Protein AF-A0A6L5F4Y7-F1 (afdb_monomer)

Structure (mmCIF, N/CA/C/O backbone):
data_AF-A0A6L5F4Y7-F1
#
_entry.id   AF-A0A6L5F4Y7-F1
#
loop_
_atom_site.group_PDB
_atom_site.id
_atom_site.type_symbol
_atom_site.label_atom_id
_atom_site.label_alt_id
_atom_site.label_comp_id
_atom_site.label_asym_id
_atom_site.label_entity_id
_atom_site.label_seq_id
_atom_site.pdbx_PDB_ins_code
_atom_site.Cartn_x
_atom_site.Cartn_y
_atom_site.Cartn_z
_atom_site.occupancy
_atom_site.B_iso_or_equiv
_atom_site.auth_seq_id
_atom_site.auth_comp_id
_atom_site.auth_asym_id
_atom_site.auth_atom_id
_atom_site.pdbx_PDB_model_num
ATOM 1 N N . MET A 1 1 ? 11.328 -13.190 -4.668 1.00 61.50 1 MET A N 1
ATOM 2 C CA . MET A 1 1 ? 12.415 -13.494 -5.609 1.00 61.50 1 MET A CA 1
ATOM 3 C C . MET A 1 1 ? 11.820 -14.270 -6.767 1.00 61.50 1 MET A C 1
ATOM 5 O O . MET A 1 1 ? 11.134 -15.267 -6.533 1.00 61.50 1 MET A O 1
ATOM 9 N N . ALA A 1 2 ? 11.966 -13.757 -7.980 1.00 65.44 2 ALA A N 1
ATOM 10 C CA . ALA A 1 2 ? 11.443 -14.359 -9.190 1.00 65.44 2 ALA A CA 1
ATOM 11 C C . ALA A 1 2 ? 12.159 -15.680 -9.472 1.00 65.44 2 ALA A C 1
ATOM 13 O O . ALA A 1 2 ? 13.333 -15.872 -9.169 1.00 65.44 2 ALA A O 1
ATOM 14 N N . ARG A 1 3 ? 11.421 -16.615 -10.065 1.00 80.12 3 ARG A N 1
ATOM 15 C CA . ARG A 1 3 ? 11.934 -17.932 -10.468 1.00 80.12 3 ARG A CA 1
ATOM 16 C C . ARG A 1 3 ? 12.450 -17.928 -11.913 1.00 80.12 3 ARG A C 1
ATOM 18 O O . ARG A 1 3 ? 12.440 -18.967 -12.563 1.00 80.12 3 ARG A O 1
ATOM 25 N N . ILE A 1 4 ? 12.800 -16.754 -12.436 1.00 76.94 4 ILE A N 1
ATOM 26 C CA . ILE A 1 4 ? 13.222 -16.532 -13.822 1.00 76.94 4 ILE A CA 1
ATOM 27 C C . ILE A 1 4 ? 14.482 -15.669 -13.841 1.00 76.94 4 ILE A C 1
ATOM 29 O O . ILE A 1 4 ? 14.634 -14.786 -13.003 1.00 76.94 4 ILE A O 1
ATOM 33 N N . GLU A 1 5 ? 15.362 -15.912 -14.809 1.00 79.19 5 GLU A N 1
ATOM 34 C CA . GLU A 1 5 ? 16.553 -15.090 -15.026 1.00 79.19 5 GLU A CA 1
ATOM 35 C C . GLU A 1 5 ? 16.192 -13.816 -15.801 1.00 79.19 5 GLU A C 1
ATOM 37 O O . GLU A 1 5 ? 15.430 -13.847 -16.772 1.00 79.19 5 GLU A O 1
ATOM 42 N N . PHE A 1 6 ? 16.751 -12.681 -15.387 1.00 77.94 6 PHE A N 1
ATOM 43 C CA . PHE A 1 6 ? 16.620 -11.401 -16.077 1.00 77.94 6 PHE A CA 1
ATOM 44 C C . PHE A 1 6 ? 17.907 -10.581 -15.905 1.00 77.94 6 PHE A C 1
ATOM 46 O O . PHE A 1 6 ? 18.650 -10.801 -14.950 1.00 77.94 6 PHE A O 1
ATOM 53 N N . PRO A 1 7 ? 18.203 -9.631 -16.811 1.00 83.56 7 PRO A N 1
ATOM 54 C CA . PRO A 1 7 ? 19.366 -8.767 -16.653 1.00 83.56 7 PRO A CA 1
ATOM 55 C C . PRO A 1 7 ? 19.174 -7.823 -15.460 1.00 83.56 7 PRO A C 1
ATOM 57 O O . PRO A 1 7 ? 18.298 -6.954 -15.505 1.00 83.56 7 PRO A O 1
ATOM 60 N N . GLU A 1 8 ? 20.005 -7.975 -14.430 1.00 84.19 8 GLU A N 1
ATOM 61 C CA . GLU A 1 8 ? 20.078 -7.041 -13.305 1.00 84.19 8 GLU A CA 1
ATOM 62 C C . GLU A 1 8 ? 20.626 -5.690 -13.777 1.00 84.19 8 GLU A C 1
ATOM 64 O O . GLU A 1 8 ? 21.649 -5.607 -14.463 1.00 84.19 8 GLU A O 1
ATOM 69 N N . ARG A 1 9 ? 19.927 -4.613 -13.421 1.00 85.25 9 ARG A N 1
ATOM 70 C CA . ARG A 1 9 ? 20.320 -3.228 -13.724 1.00 85.25 9 ARG A CA 1
ATOM 71 C C . ARG A 1 9 ? 20.433 -2.371 -12.465 1.00 85.25 9 ARG A C 1
ATOM 73 O O . ARG A 1 9 ? 20.672 -1.172 -12.569 1.00 85.25 9 ARG A O 1
ATOM 80 N N . GLY A 1 10 ? 20.285 -2.980 -11.287 1.00 85.19 10 GLY A N 1
ATOM 81 C CA . GLY A 1 10 ? 20.460 -2.324 -9.991 1.00 85.19 10 GLY A CA 1
ATOM 82 C C . GLY A 1 10 ? 19.264 -1.482 -9.540 1.00 85.19 10 GLY A C 1
ATOM 83 O O . GLY A 1 10 ? 19.378 -0.777 -8.543 1.00 85.19 10 GLY A O 1
ATOM 84 N N . MET A 1 11 ? 18.121 -1.554 -10.235 1.00 82.06 11 MET A N 1
ATOM 85 C CA . MET A 1 11 ? 16.910 -0.791 -9.888 1.00 82.06 11 MET A CA 1
ATOM 86 C C . MET A 1 11 ? 15.916 -1.614 -9.048 1.00 82.06 11 MET A C 1
ATOM 88 O O . MET A 1 11 ? 14.867 -1.110 -8.649 1.00 82.06 11 MET A O 1
ATOM 92 N N . GLY A 1 12 ? 16.247 -2.880 -8.777 1.00 80.00 12 GLY A N 1
ATOM 93 C CA . GLY A 1 12 ? 15.395 -3.846 -8.092 1.00 80.00 12 GLY A CA 1
ATOM 94 C C . GLY A 1 12 ? 14.614 -4.720 -9.073 1.00 80.00 12 GLY A C 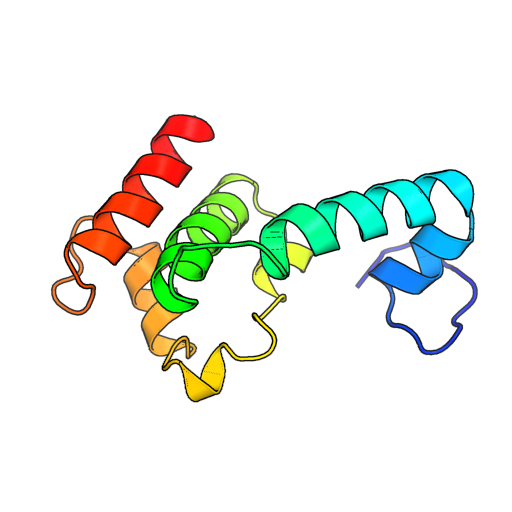1
ATOM 95 O O . GLY A 1 12 ? 14.171 -4.270 -10.126 1.00 80.00 12 GLY A O 1
ATOM 96 N N . GLU A 1 13 ? 14.414 -5.983 -8.692 1.00 80.88 13 GLU A N 1
ATOM 97 C CA . GLU A 1 13 ? 13.860 -7.058 -9.533 1.00 80.88 13 GLU A CA 1
ATOM 98 C C . GLU A 1 13 ? 12.585 -6.671 -10.312 1.00 80.88 13 GLU A C 1
ATOM 100 O O . GLU A 1 13 ? 12.480 -6.916 -11.514 1.00 80.88 13 GLU A O 1
ATOM 105 N N . HIS A 1 14 ? 11.631 -6.005 -9.658 1.00 78.00 14 HIS A N 1
ATOM 106 C CA . HIS A 1 14 ? 10.367 -5.593 -10.277 1.00 78.00 14 HIS A CA 1
ATOM 107 C C . HIS A 1 14 ? 10.541 -4.495 -11.344 1.00 78.00 14 HIS A C 1
ATOM 109 O O . HIS A 1 14 ? 9.824 -4.495 -12.347 1.00 78.00 14 HIS A O 1
ATOM 115 N N . VAL A 1 15 ? 11.499 -3.581 -11.159 1.00 81.44 15 VAL A N 1
ATOM 116 C CA . VAL A 1 15 ? 11.809 -2.514 -12.124 1.00 81.44 15 VAL A CA 1
ATOM 117 C C . VAL A 1 15 ? 12.644 -3.068 -13.274 1.00 81.44 15 VAL A C 1
ATOM 119 O O . VAL A 1 15 ? 12.331 -2.819 -14.438 1.00 81.44 15 VAL A O 1
ATOM 122 N N . ASP A 1 16 ? 13.662 -3.868 -12.964 1.00 86.00 16 ASP A N 1
ATOM 123 C CA . ASP A 1 16 ? 14.578 -4.442 -13.952 1.00 86.00 16 ASP A CA 1
ATOM 124 C C . ASP A 1 16 ? 13.842 -5.328 -14.967 1.00 86.00 16 ASP A C 1
ATOM 126 O O . ASP A 1 16 ? 14.119 -5.256 -16.171 1.00 86.00 16 ASP A O 1
ATOM 130 N N . TRP A 1 17 ? 12.842 -6.093 -14.511 1.00 84.50 17 TRP A N 1
ATOM 131 C CA . TRP A 1 17 ? 11.945 -6.840 -15.392 1.00 84.50 17 TRP A CA 1
ATOM 132 C C . TRP A 1 17 ? 11.082 -5.920 -16.266 1.00 84.50 17 TRP A C 1
ATOM 134 O O . TRP A 1 17 ? 10.996 -6.122 -17.481 1.00 84.50 17 TRP A O 1
ATOM 144 N N . ALA A 1 18 ? 10.471 -4.878 -15.689 1.00 84.31 18 ALA A N 1
ATOM 145 C CA . ALA A 1 18 ? 9.611 -3.959 -16.437 1.00 84.31 18 ALA A CA 1
ATOM 146 C C . ALA A 1 18 ? 10.378 -3.242 -17.565 1.00 84.31 18 ALA A C 1
ATOM 148 O O . ALA A 1 18 ? 9.826 -3.014 -18.646 1.00 84.31 18 ALA A O 1
ATOM 149 N N . LEU A 1 19 ? 11.669 -2.957 -17.364 1.00 85.31 19 LEU A N 1
ATOM 150 C CA . LEU A 1 19 ? 12.540 -2.332 -18.366 1.00 85.31 19 LEU A CA 1
ATOM 151 C C . LEU A 1 19 ? 12.773 -3.194 -19.617 1.00 85.31 19 LEU A C 1
ATOM 153 O O . LEU A 1 19 ? 13.114 -2.650 -20.667 1.00 85.31 19 LEU A O 1
ATOM 157 N N . LEU A 1 20 ? 12.509 -4.505 -19.569 1.00 89.12 20 LEU A N 1
ATOM 158 C CA . LEU A 1 20 ? 12.473 -5.344 -20.775 1.00 89.12 20 LEU A CA 1
ATOM 159 C C . LEU A 1 20 ? 11.319 -4.959 -21.716 1.00 89.12 20 LEU A C 1
ATOM 161 O O . LEU A 1 20 ? 11.345 -5.292 -22.901 1.00 89.12 20 LEU A O 1
ATOM 165 N N . ARG A 1 21 ? 10.305 -4.235 -21.217 1.00 91.56 21 ARG A N 1
ATOM 166 C CA . ARG A 1 21 ? 9.160 -3.717 -21.981 1.00 91.56 21 ARG A CA 1
ATOM 167 C C . ARG A 1 21 ? 8.953 -2.219 -21.697 1.00 91.56 21 ARG A C 1
ATOM 169 O O . ARG A 1 21 ? 8.001 -1.846 -21.012 1.00 91.56 21 ARG A O 1
ATOM 176 N N . PRO A 1 22 ? 9.758 -1.323 -22.301 1.00 90.19 22 PRO A N 1
ATOM 177 C CA . PRO A 1 22 ? 9.823 0.093 -21.913 1.00 90.19 22 PRO A CA 1
ATOM 178 C C . PRO A 1 22 ? 8.490 0.852 -21.948 1.00 90.19 22 PRO A C 1
ATOM 180 O O . PRO A 1 22 ? 8.208 1.652 -21.062 1.00 90.19 22 PRO A O 1
ATOM 183 N N . LYS A 1 23 ? 7.628 0.583 -22.940 1.00 94.19 23 LYS A N 1
ATOM 184 C CA . LYS A 1 23 ? 6.301 1.223 -23.024 1.00 94.19 23 LYS A CA 1
ATOM 185 C C . LYS A 1 23 ? 5.389 0.835 -21.855 1.00 94.19 23 LYS A C 1
ATOM 187 O O . LYS A 1 23 ? 4.627 1.665 -21.375 1.00 94.19 23 LYS A O 1
ATOM 192 N N . MET A 1 24 ? 5.478 -0.416 -21.405 1.00 91.56 24 MET A N 1
ATOM 193 C CA . MET A 1 24 ? 4.724 -0.903 -20.252 1.00 91.56 24 MET A CA 1
ATOM 194 C C . MET A 1 24 ? 5.273 -0.292 -18.961 1.00 91.56 24 MET A C 1
ATOM 196 O O . MET A 1 24 ? 4.493 0.224 -18.168 1.00 91.56 24 MET A O 1
ATOM 200 N N . ALA A 1 25 ? 6.601 -0.263 -18.801 1.00 90.94 25 ALA A N 1
ATOM 201 C CA . ALA A 1 25 ? 7.249 0.380 -17.658 1.00 90.94 25 ALA A CA 1
ATOM 202 C C . ALA A 1 25 ? 6.852 1.858 -17.518 1.00 90.94 25 ALA A C 1
ATOM 204 O O . ALA A 1 25 ? 6.515 2.298 -16.423 1.00 90.94 25 ALA A O 1
ATOM 205 N N . ALA A 1 26 ? 6.820 2.607 -18.625 1.00 93.00 26 ALA A N 1
ATOM 206 C CA . ALA A 1 26 ? 6.386 4.003 -18.623 1.00 93.00 26 ALA A CA 1
ATOM 207 C C . ALA A 1 26 ? 4.931 4.162 -18.145 1.00 93.00 26 ALA A C 1
ATOM 209 O O . ALA A 1 26 ? 4.646 5.032 -17.326 1.00 93.00 26 ALA A O 1
ATOM 210 N N . GLY A 1 27 ? 4.020 3.299 -18.610 1.00 94.94 27 GLY A N 1
ATOM 211 C CA . GLY A 1 27 ? 2.622 3.307 -18.169 1.00 94.94 27 GLY A CA 1
ATOM 212 C C . GLY A 1 27 ? 2.463 2.971 -16.683 1.00 94.94 27 GLY A C 1
ATOM 213 O O . GLY A 1 27 ? 1.748 3.670 -15.970 1.00 94.94 27 GLY A O 1
ATOM 214 N N . MET A 1 28 ? 3.172 1.946 -16.199 1.00 91.44 28 MET A N 1
ATOM 215 C CA . MET A 1 28 ? 3.184 1.584 -14.776 1.00 91.44 28 MET A CA 1
ATOM 216 C C . MET A 1 28 ? 3.733 2.722 -13.909 1.00 91.44 28 MET A C 1
ATOM 218 O O . MET A 1 28 ? 3.150 3.035 -12.876 1.00 91.44 28 MET A O 1
ATOM 222 N N . GLY A 1 29 ? 4.817 3.372 -14.344 1.00 91.25 29 GLY A N 1
ATOM 223 C CA . GLY A 1 29 ? 5.392 4.5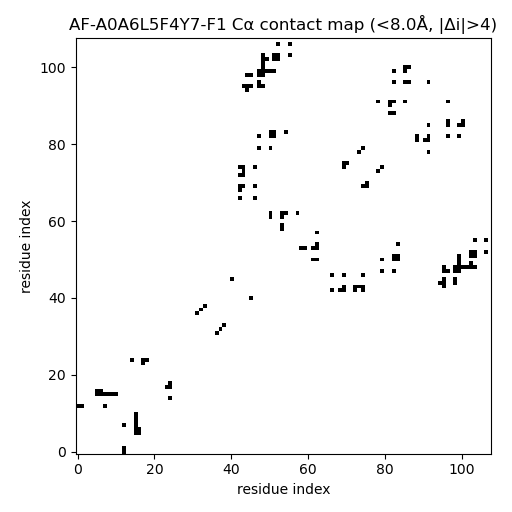25 -13.650 1.00 91.25 29 GLY A CA 1
ATOM 224 C C . GLY A 1 29 ? 4.422 5.703 -13.564 1.00 91.25 29 GLY A C 1
ATOM 225 O O . GLY A 1 29 ? 4.251 6.269 -12.489 1.00 91.25 29 GLY A O 1
ATOM 226 N N . ALA A 1 30 ? 3.733 6.025 -14.664 1.00 96.19 30 ALA A N 1
ATOM 227 C CA . ALA A 1 30 ? 2.735 7.093 -14.687 1.00 96.19 30 ALA A CA 1
ATOM 228 C C . ALA A 1 30 ? 1.546 6.810 -13.750 1.00 96.19 30 ALA A C 1
ATOM 230 O O . ALA A 1 30 ? 1.089 7.714 -13.052 1.00 96.19 30 ALA A O 1
ATOM 231 N N . LEU A 1 31 ? 1.070 5.560 -13.692 1.00 94.81 31 LEU A N 1
ATOM 232 C CA . LEU A 1 31 ? 0.021 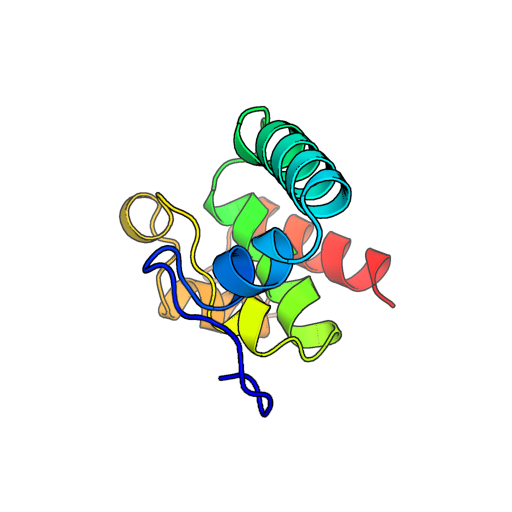5.164 -12.749 1.00 94.81 31 LEU A CA 1
ATOM 233 C C . LEU A 1 31 ? 0.500 5.274 -11.294 1.00 94.81 31 LEU A C 1
ATOM 235 O O . LEU A 1 31 ? -0.220 5.813 -10.457 1.00 94.81 31 LEU A O 1
ATOM 239 N N . SER A 1 32 ? 1.712 4.800 -10.996 1.00 91.88 32 SER A N 1
ATOM 240 C CA . SER A 1 32 ? 2.297 4.906 -9.656 1.00 91.88 32 SER A CA 1
ATOM 241 C C . SER A 1 32 ? 2.436 6.358 -9.205 1.00 91.88 32 SER A C 1
ATOM 243 O O . SER A 1 32 ? 2.079 6.669 -8.073 1.00 91.88 32 SER A O 1
ATOM 245 N N . GLU A 1 33 ? 2.896 7.255 -10.078 1.00 94.50 33 GLU A N 1
ATOM 246 C CA . GLU A 1 33 ? 2.990 8.686 -9.764 1.00 94.50 33 GLU A CA 1
ATOM 247 C C . GLU A 1 33 ? 1.610 9.290 -9.486 1.00 94.50 33 GLU A C 1
ATOM 249 O O . GLU A 1 33 ? 1.417 9.964 -8.475 1.00 94.50 33 GLU A O 1
ATOM 254 N N . ALA A 1 34 ? 0.619 8.979 -10.328 1.00 95.44 34 ALA A N 1
ATOM 255 C CA . ALA A 1 34 ? -0.751 9.442 -10.133 1.00 95.44 34 ALA A CA 1
ATOM 256 C C . ALA A 1 34 ? -1.326 9.001 -8.776 1.00 95.44 34 ALA A C 1
ATOM 258 O O . ALA A 1 34 ? -1.957 9.794 -8.081 1.00 95.44 34 ALA A O 1
ATOM 259 N N . VAL A 1 35 ? -1.095 7.745 -8.383 1.00 92.62 35 VAL A N 1
ATOM 260 C CA . VAL A 1 35 ? -1.638 7.179 -7.141 1.00 92.62 35 VAL A CA 1
ATOM 261 C C . VAL A 1 35 ? -0.866 7.649 -5.911 1.00 92.62 35 VAL A C 1
ATOM 263 O O . VAL A 1 35 ? -1.482 8.020 -4.917 1.00 92.62 35 VAL A O 1
ATOM 266 N N . TY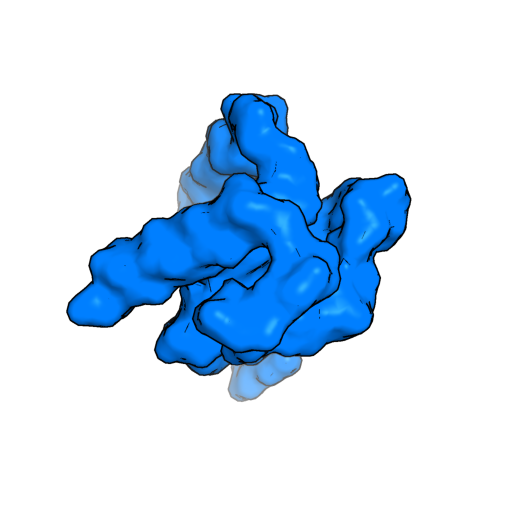R A 1 36 ? 0.468 7.630 -5.937 1.00 90.00 36 TYR A N 1
ATOM 267 C CA . TYR A 1 36 ? 1.280 7.897 -4.747 1.00 90.00 36 TYR A CA 1
ATOM 268 C C . TYR A 1 36 ? 1.659 9.371 -4.585 1.00 90.00 36 TYR A C 1
ATOM 270 O O . TYR A 1 36 ? 1.664 9.853 -3.452 1.00 90.00 36 TYR A O 1
ATOM 278 N N . GLY A 1 37 ? 1.931 10.085 -5.680 1.00 92.50 37 GLY A N 1
ATOM 279 C CA . GLY A 1 37 ? 2.319 11.500 -5.671 1.00 92.50 37 GLY A CA 1
ATOM 280 C C . GLY A 1 37 ? 1.146 12.464 -5.476 1.00 92.50 37 GLY A C 1
ATOM 281 O O . GLY A 1 37 ? 1.331 13.566 -4.964 1.00 92.50 37 GLY A O 1
ATOM 282 N N . HIS A 1 38 ? -0.076 12.038 -5.818 1.00 93.94 38 HIS A N 1
ATOM 283 C CA . HIS A 1 38 ? -1.288 12.865 -5.720 1.00 93.94 38 HIS A CA 1
ATOM 284 C C . HIS A 1 38 ? -2.360 12.291 -4.777 1.00 93.94 38 HIS A C 1
ATOM 286 O O . HIS A 1 38 ? -3.518 12.716 -4.804 1.00 93.94 38 HIS A O 1
ATOM 292 N N . SER A 1 39 ? -1.986 11.340 -3.916 1.00 91.44 39 SER A N 1
ATOM 293 C CA . SER A 1 39 ? -2.870 10.827 -2.866 1.00 91.44 39 SER A CA 1
ATOM 294 C C . SER A 1 39 ? -3.211 11.920 -1.854 1.00 91.44 39 SER A C 1
ATOM 296 O O . SER A 1 39 ? -2.323 12.559 -1.299 1.00 91.44 39 SER A O 1
ATOM 298 N N . GLN A 1 40 ? -4.498 12.059 -1.540 1.00 94.31 40 GLN A N 1
ATOM 299 C CA . GLN A 1 40 ? -4.975 12.877 -0.416 1.00 94.31 40 GLN A CA 1
ATOM 300 C C . GLN A 1 40 ? -5.065 12.080 0.896 1.00 94.31 40 GLN A C 1
ATOM 302 O O . GLN A 1 40 ? -5.299 12.657 1.955 1.00 94.31 40 GLN A O 1
ATOM 307 N N . LEU A 1 41 ? -4.898 10.753 0.838 1.00 94.56 41 LEU A N 1
ATOM 308 C CA . LEU A 1 41 ? -4.904 9.900 2.023 1.00 94.56 41 LEU A CA 1
ATOM 309 C C . LEU A 1 41 ? -3.547 9.941 2.740 1.00 94.56 41 LEU A C 1
ATOM 311 O O . LEU A 1 41 ? -2.512 9.833 2.065 1.00 94.56 41 LEU A O 1
ATOM 315 N N . PRO A 1 42 ? -3.540 10.008 4.085 1.00 95.94 42 PRO A N 1
ATOM 316 C CA . PRO A 1 42 ? -2.363 9.733 4.899 1.00 95.94 42 PRO A CA 1
ATOM 317 C C . PRO A 1 42 ? -1.750 8.363 4.591 1.00 95.94 42 PRO A C 1
ATOM 319 O O . PRO A 1 42 ? -2.444 7.416 4.215 1.00 95.94 42 PRO A O 1
ATOM 322 N N . VAL A 1 43 ? -0.436 8.242 4.802 1.00 96.19 43 VAL A N 1
ATOM 323 C CA . VAL A 1 43 ? 0.331 7.026 4.485 1.00 96.19 43 VAL A CA 1
ATOM 324 C C . VAL A 1 43 ? -0.248 5.789 5.171 1.00 96.19 43 VAL A C 1
ATOM 326 O O . VAL A 1 43 ? -0.440 4.784 4.495 1.00 96.19 43 VAL A O 1
ATOM 329 N N . ARG A 1 44 ? -0.577 5.861 6.469 1.00 97.69 44 ARG A N 1
ATOM 330 C CA . ARG A 1 44 ? -1.136 4.720 7.215 1.00 97.69 44 ARG A CA 1
ATOM 331 C C . ARG A 1 44 ? -2.496 4.274 6.680 1.00 97.69 44 ARG A C 1
ATOM 333 O O . ARG A 1 44 ? -2.694 3.088 6.455 1.00 97.69 44 ARG A O 1
ATOM 340 N N . GLU A 1 45 ? -3.403 5.200 6.376 1.00 98.00 45 GLU A N 1
ATOM 341 C CA . GLU A 1 45 ? -4.704 4.857 5.778 1.00 98.00 45 GLU A CA 1
ATOM 342 C C . GLU A 1 45 ? -4.534 4.164 4.418 1.00 98.00 45 GLU A C 1
ATOM 344 O O . GLU A 1 45 ? -5.165 3.143 4.144 1.00 98.00 45 GLU A O 1
ATOM 349 N N . ARG A 1 46 ? -3.625 4.675 3.578 1.00 97.06 46 ARG A N 1
ATOM 350 C CA . ARG A 1 46 ? -3.306 4.053 2.287 1.00 97.06 46 ARG A CA 1
ATOM 351 C C . ARG A 1 46 ? -2.675 2.670 2.457 1.00 97.06 46 ARG A C 1
ATOM 353 O O . ARG A 1 46 ? -3.038 1.747 1.730 1.00 97.06 46 ARG A O 1
ATOM 360 N N . GLU A 1 47 ? -1.744 2.517 3.395 1.00 97.88 47 GLU A N 1
ATOM 361 C CA . GLU A 1 47 ? -1.095 1.234 3.667 1.00 97.88 47 GLU A CA 1
ATOM 362 C C . GLU A 1 47 ? -2.068 0.210 4.260 1.00 97.88 47 GLU A C 1
ATOM 364 O O . GLU A 1 47 ? -1.953 -0.962 3.915 1.00 97.88 47 GLU A O 1
ATOM 369 N N . ALA A 1 48 ? -3.071 0.622 5.045 1.00 98.50 48 ALA A N 1
ATOM 370 C CA . ALA A 1 48 ? -4.117 -0.279 5.534 1.00 98.50 48 ALA A CA 1
ATOM 371 C C . ALA A 1 48 ? -4.899 -0.922 4.374 1.00 98.50 48 ALA A C 1
ATOM 373 O O . ALA A 1 48 ? -5.054 -2.146 4.312 1.00 98.50 48 ALA A O 1
ATOM 374 N N . ALA A 1 49 ? -5.321 -0.110 3.398 1.00 98.25 49 ALA A N 1
ATOM 375 C CA . ALA A 1 49 ? -5.977 -0.610 2.192 1.00 98.25 49 ALA A CA 1
ATOM 376 C C . ALA A 1 49 ? -5.033 -1.482 1.342 1.00 98.25 49 ALA A C 1
ATOM 378 O O . ALA A 1 49 ? -5.379 -2.602 0.961 1.00 98.25 49 ALA A O 1
ATOM 379 N N . ARG A 1 50 ? -3.815 -0.995 1.065 1.00 97.69 50 ARG A N 1
ATOM 380 C CA . ARG A 1 50 ? -2.828 -1.703 0.232 1.00 97.69 50 ARG A CA 1
ATOM 381 C C . ARG A 1 50 ? -2.441 -3.059 0.827 1.00 97.69 50 ARG A C 1
ATOM 383 O O . ARG A 1 50 ? -2.353 -4.037 0.086 1.00 97.69 50 ARG A O 1
ATOM 390 N N . TRP A 1 51 ? -2.202 -3.122 2.137 1.00 98.44 51 TRP A N 1
ATOM 391 C CA . TRP A 1 51 ? -1.843 -4.353 2.837 1.00 98.44 51 TRP A CA 1
ATOM 392 C C . TRP A 1 51 ? -2.972 -5.376 2.790 1.00 98.44 51 TRP A C 1
ATOM 394 O O . TRP A 1 51 ? -2.730 -6.534 2.462 1.00 98.44 51 TRP A O 1
ATOM 404 N N . THR A 1 52 ? -4.211 -4.931 3.004 1.00 98.69 52 THR A N 1
ATOM 405 C CA . THR A 1 52 ? -5.389 -5.800 2.900 1.00 98.69 52 THR A CA 1
ATOM 406 C C . THR A 1 52 ? -5.505 -6.420 1.503 1.00 98.69 52 THR A C 1
ATOM 408 O O . THR A 1 52 ? -5.636 -7.637 1.386 1.00 98.69 52 THR A O 1
ATOM 411 N N . ILE A 1 53 ? -5.341 -5.626 0.433 1.00 98.56 53 ILE A N 1
ATOM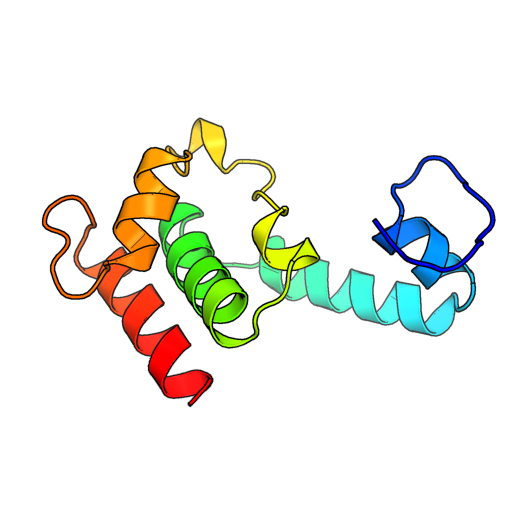 412 C CA . ILE A 1 53 ? -5.288 -6.153 -0.945 1.00 98.56 53 ILE A CA 1
ATOM 413 C C . ILE A 1 53 ? -4.126 -7.142 -1.124 1.00 98.56 53 ILE A C 1
ATOM 415 O O . ILE A 1 53 ? -4.293 -8.182 -1.761 1.00 98.56 53 ILE A O 1
ATOM 419 N N . ALA A 1 54 ? -2.943 -6.836 -0.585 1.00 98.31 54 ALA A N 1
ATOM 420 C CA . ALA A 1 54 ? -1.763 -7.691 -0.712 1.00 98.31 54 ALA A CA 1
ATOM 421 C C . ALA A 1 54 ? -1.943 -9.064 -0.039 1.00 98.31 54 ALA A C 1
ATOM 423 O O . ALA A 1 54 ? -1.440 -10.061 -0.564 1.00 98.31 54 ALA A O 1
ATOM 424 N N . LEU A 1 55 ? -2.655 -9.112 1.091 1.00 98.31 55 LEU A N 1
ATOM 425 C CA . LEU A 1 55 ? -3.019 -10.352 1.776 1.00 98.31 55 LEU A CA 1
ATOM 426 C C . LEU A 1 55 ? -4.064 -11.144 0.982 1.00 98.31 55 LEU A C 1
ATOM 428 O O . LEU A 1 55 ? -3.855 -12.327 0.733 1.00 98.31 55 LEU A O 1
ATOM 432 N N . ILE A 1 56 ? -5.145 -10.497 0.529 1.00 98.44 56 ILE A N 1
ATOM 433 C CA . ILE A 1 56 ? -6.229 -11.159 -0.222 1.00 98.44 56 ILE A CA 1
ATOM 434 C C . ILE A 1 56 ? -5.721 -11.760 -1.536 1.00 98.44 56 ILE A C 1
ATOM 436 O O . ILE A 1 56 ? -6.058 -12.891 -1.872 1.00 98.44 56 ILE A O 1
ATOM 440 N N . ASN A 1 57 ? -4.874 -11.026 -2.260 1.00 98.06 57 ASN A N 1
ATOM 441 C CA . ASN A 1 57 ? -4.314 -11.484 -3.533 1.00 98.06 57 ASN A CA 1
ATOM 442 C C . ASN A 1 57 ? -3.120 -12.440 -3.375 1.00 98.06 57 ASN A C 1
ATOM 444 O O . ASN A 1 57 ? -2.520 -12.806 -4.385 1.00 98.06 57 ASN A O 1
ATOM 448 N N . ASP A 1 58 ? -2.723 -12.774 -2.141 1.00 97.19 58 ASP A N 1
ATOM 449 C CA . ASP A 1 58 ? -1.517 -13.553 -1.821 1.00 97.19 58 ASP A CA 1
ATOM 450 C C . ASP A 1 58 ? -0.267 -13.071 -2.593 1.00 97.19 58 ASP A C 1
ATOM 452 O O . ASP A 1 58 ? 0.560 -13.827 -3.111 1.00 97.19 58 ASP A O 1
ATOM 456 N N . CYS A 1 59 ? -0.145 -11.748 -2.740 1.00 94.88 59 CYS A N 1
ATOM 457 C CA . CYS A 1 59 ? 0.904 -11.143 -3.550 1.00 94.88 59 CYS A CA 1
ATOM 458 C C . CYS A 1 59 ? 2.181 -10.980 -2.717 1.00 94.88 59 CYS A C 1
ATOM 460 O O . CYS A 1 59 ? 2.388 -9.938 -2.097 1.00 94.88 59 CYS A O 1
ATO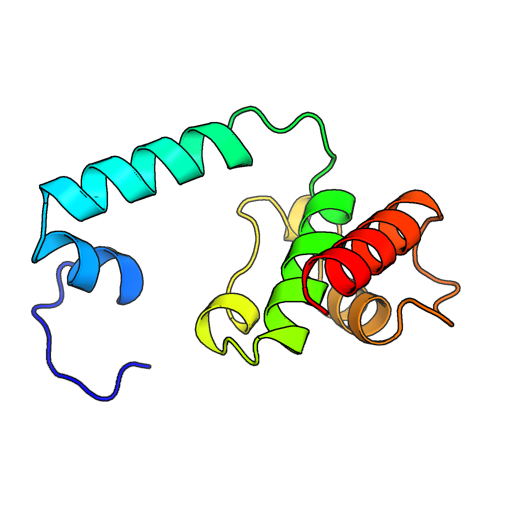M 462 N N . ALA A 1 60 ? 3.084 -11.964 -2.754 1.00 91.00 60 ALA A N 1
ATOM 463 C CA . ALA A 1 60 ? 4.333 -11.945 -1.977 1.00 91.00 60 ALA A CA 1
ATOM 464 C C . ALA A 1 60 ? 5.193 -10.677 -2.185 1.00 91.00 60 ALA A C 1
ATOM 466 O O . ALA A 1 60 ? 5.759 -10.140 -1.235 1.00 91.00 60 ALA A O 1
ATOM 467 N N . VAL A 1 61 ? 5.277 -10.152 -3.415 1.00 88.00 61 VAL A N 1
ATOM 468 C CA . VAL A 1 61 ? 6.014 -8.901 -3.698 1.00 88.00 61 VAL A CA 1
ATOM 469 C C . VAL A 1 61 ? 5.326 -7.701 -3.047 1.00 88.00 61 VAL A C 1
ATOM 471 O O . VAL A 1 61 ? 5.981 -6.854 -2.441 1.00 88.00 61 VAL A O 1
ATOM 474 N N . CYS A 1 62 ? 3.998 -7.646 -3.125 1.00 93.19 62 CYS A N 1
ATOM 475 C CA . CYS A 1 62 ? 3.206 -6.610 -2.478 1.00 93.19 62 CYS A CA 1
ATOM 476 C C . CYS A 1 62 ? 3.338 -6.709 -0.952 1.00 93.19 62 CYS A C 1
ATOM 478 O O . CYS A 1 62 ? 3.478 -5.688 -0.284 1.00 93.19 62 CYS A O 1
ATOM 480 N N . GLN A 1 63 ? 3.361 -7.921 -0.395 1.00 95.19 63 GLN A N 1
ATOM 481 C CA . GLN A 1 63 ? 3.565 -8.130 1.035 1.00 95.19 63 GLN A CA 1
ATOM 482 C C . GLN A 1 63 ? 4.980 -7.700 1.486 1.00 95.19 63 GLN A C 1
ATOM 484 O O . GLN A 1 63 ? 5.173 -7.168 2.577 1.00 95.19 63 GLN A O 1
ATOM 489 N N . GLY A 1 64 ? 5.983 -7.839 0.619 1.00 91.62 64 GLY A N 1
ATOM 490 C CA . GLY A 1 64 ? 7.340 -7.343 0.871 1.00 91.62 64 GLY A CA 1
ATOM 491 C C . GLY A 1 64 ? 7.531 -5.833 0.672 1.00 91.62 64 GLY A C 1
ATOM 492 O O . GLY A 1 64 ? 8.582 -5.302 1.017 1.00 91.62 64 GLY A O 1
ATOM 493 N N . THR A 1 65 ? 6.550 -5.123 0.109 1.00 90.56 65 THR A N 1
ATOM 494 C CA . THR A 1 65 ? 6.676 -3.691 -0.207 1.00 90.56 65 THR A CA 1
ATOM 495 C C . THR A 1 65 ? 6.312 -2.826 1.002 1.00 90.56 65 THR A C 1
ATOM 497 O O . THR A 1 65 ? 5.355 -3.123 1.721 1.00 90.56 65 THR A O 1
ATOM 500 N N . ARG A 1 66 ? 7.053 -1.732 1.211 1.00 92.75 66 ARG A N 1
ATOM 501 C CA . ARG A 1 66 ? 6.764 -0.689 2.209 1.00 92.75 66 ARG A CA 1
ATOM 502 C C . ARG A 1 66 ? 6.661 0.668 1.518 1.00 92.75 66 ARG A C 1
ATOM 504 O O . ARG A 1 66 ? 7.394 0.936 0.565 1.00 92.75 66 ARG A O 1
ATOM 511 N N . ALA A 1 67 ? 5.753 1.521 1.988 1.00 92.31 67 ALA A N 1
ATOM 512 C CA . ALA A 1 67 ? 5.689 2.907 1.531 1.00 92.31 67 ALA A CA 1
ATOM 513 C C . ALA A 1 67 ? 6.999 3.648 1.854 1.00 92.31 67 ALA A C 1
ATOM 515 O O . ALA A 1 67 ? 7.575 3.437 2.919 1.00 92.31 67 ALA A O 1
ATOM 516 N N . ARG A 1 68 ? 7.428 4.558 0.965 1.00 86.31 68 ARG A N 1
ATOM 517 C CA . ARG A 1 68 ? 8.662 5.357 1.117 1.00 86.31 68 ARG A CA 1
ATOM 518 C C . ARG A 1 68 ? 8.768 6.045 2.485 1.00 86.31 68 ARG A C 1
ATOM 520 O O . ARG A 1 68 ? 9.830 6.010 3.087 1.00 86.31 68 ARG A O 1
ATOM 527 N N . ASP A 1 69 ? 7.655 6.587 2.978 1.00 87.81 69 ASP A N 1
ATOM 528 C CA . ASP A 1 69 ? 7.567 7.285 4.269 1.00 87.81 69 ASP A CA 1
ATOM 529 C C . ASP A 1 69 ? 6.800 6.466 5.323 1.00 87.81 69 ASP A C 1
ATOM 531 O O . ASP A 1 69 ? 6.246 7.019 6.275 1.00 87.81 69 ASP A O 1
ATOM 535 N N . GLY A 1 70 ? 6.707 5.144 5.130 1.00 91.25 70 GLY A N 1
ATOM 536 C CA . GLY A 1 70 ? 5.928 4.242 5.979 1.00 91.25 70 GLY A CA 1
ATOM 537 C C . GLY A 1 70 ? 6.398 4.262 7.429 1.00 91.25 70 GLY A C 1
ATOM 538 O O . GLY A 1 70 ? 5.607 4.556 8.321 1.00 91.25 70 GLY A O 1
ATOM 539 N N . GLU A 1 71 ? 7.692 4.039 7.654 1.00 90.88 71 GLU A N 1
ATOM 540 C CA . GLU A 1 71 ? 8.289 4.019 8.995 1.00 90.88 71 GLU A CA 1
ATOM 541 C C . GLU A 1 71 ? 8.107 5.360 9.722 1.00 90.88 71 GLU A C 1
ATOM 543 O O . GLU A 1 71 ? 7.591 5.397 10.836 1.00 90.88 71 GLU A O 1
ATOM 548 N N . ALA A 1 72 ? 8.413 6.478 9.053 1.00 93.88 72 ALA A N 1
ATOM 549 C CA . ALA A 1 72 ? 8.232 7.821 9.609 1.00 93.88 72 ALA A CA 1
ATOM 550 C C . ALA A 1 72 ? 6.761 8.152 9.925 1.00 93.88 72 ALA A C 1
ATOM 552 O O . ALA A 1 72 ? 6.481 8.971 10.798 1.00 93.88 72 ALA A O 1
ATOM 553 N N . SER A 1 73 ? 5.822 7.508 9.229 1.00 93.62 73 SER A N 1
ATOM 554 C CA . SER A 1 73 ? 4.384 7.654 9.464 1.00 93.62 73 SER A CA 1
ATOM 555 C C . SER A 1 73 ? 3.844 6.678 10.513 1.00 93.62 73 SER A C 1
ATOM 557 O O . SER A 1 73 ? 2.641 6.684 10.755 1.00 93.62 73 SER A O 1
ATOM 559 N N . GLY A 1 74 ? 4.684 5.825 11.111 1.00 95.56 74 GLY A N 1
ATOM 560 C CA . GLY A 1 74 ? 4.266 4.792 12.061 1.00 95.56 74 GLY A CA 1
ATOM 561 C C . GLY A 1 74 ? 3.555 3.597 11.417 1.00 95.56 74 GLY A C 1
ATOM 562 O O . GLY A 1 74 ? 2.744 2.955 12.080 1.00 95.56 74 GLY A O 1
ATOM 563 N N . ALA A 1 75 ? 3.791 3.332 10.128 1.00 96.62 75 ALA A N 1
ATOM 564 C CA . ALA A 1 75 ? 3.377 2.110 9.434 1.00 96.62 75 ALA A CA 1
ATOM 565 C C . ALA A 1 75 ? 4.492 1.051 9.534 1.00 96.62 75 ALA A C 1
AT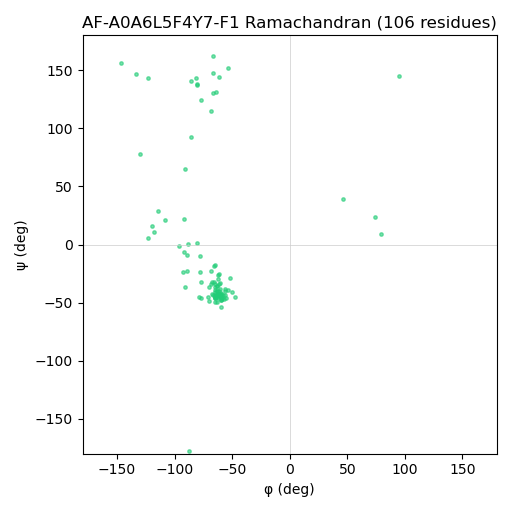OM 567 O O . ALA A 1 75 ? 5.132 0.706 8.537 1.00 96.62 75 ALA A O 1
ATOM 568 N N . ASP A 1 76 ? 4.761 0.608 10.761 1.00 95.81 76 ASP A N 1
ATOM 569 C CA . ASP A 1 76 ? 5.734 -0.436 11.083 1.00 95.81 76 ASP A CA 1
ATOM 570 C C . ASP A 1 76 ? 5.116 -1.846 11.009 1.00 95.81 76 ASP A C 1
ATOM 572 O O . ASP A 1 76 ? 3.951 -2.029 10.650 1.00 95.81 76 ASP A O 1
ATOM 576 N N . GLU A 1 77 ? 5.899 -2.876 11.336 1.00 95.44 77 GLU A N 1
ATOM 577 C CA . GLU A 1 77 ? 5.415 -4.264 11.317 1.00 95.44 77 GLU A CA 1
ATOM 578 C C . GLU A 1 77 ? 4.272 -4.519 12.313 1.00 95.44 77 GLU A C 1
ATOM 580 O O . GLU A 1 77 ? 3.405 -5.349 12.038 1.00 95.44 77 GLU A O 1
ATOM 585 N N . GLY A 1 78 ? 4.222 -3.786 13.433 1.00 97.00 78 GLY A N 1
ATOM 586 C CA . GLY A 1 78 ? 3.107 -3.854 14.377 1.00 97.00 78 GLY A CA 1
ATOM 587 C C . GLY A 1 78 ? 1.816 -3.351 13.738 1.00 97.00 78 GLY A C 1
ATOM 588 O O . GLY A 1 78 ? 0.794 -4.030 13.785 1.00 97.00 78 GLY A O 1
ATOM 589 N N . PHE A 1 79 ? 1.880 -2.217 13.040 1.00 98.38 79 PHE A N 1
ATOM 590 C CA . PHE A 1 79 ? 0.762 -1.708 12.251 1.00 98.38 79 PHE A CA 1
ATOM 591 C C . PHE A 1 79 ? 0.277 -2.723 11.200 1.00 98.38 79 PHE A C 1
ATOM 593 O O . PHE A 1 79 ? -0.924 -2.975 11.116 1.00 98.38 79 PHE A O 1
ATOM 600 N N . TYR A 1 80 ? 1.168 -3.353 10.423 1.00 98.38 80 TYR A N 1
ATOM 601 C CA . TYR A 1 80 ? 0.744 -4.351 9.425 1.00 98.38 80 TYR A CA 1
ATOM 602 C C . TYR A 1 80 ? 0.118 -5.603 10.056 1.00 98.38 80 TYR A C 1
ATOM 604 O O . TYR A 1 80 ? -0.816 -6.170 9.480 1.00 98.38 80 TYR A O 1
ATOM 612 N N . ALA A 1 81 ? 0.592 -6.024 11.233 1.00 98.00 81 ALA A N 1
ATOM 613 C CA . ALA A 1 81 ? -0.028 -7.110 11.989 1.00 98.00 81 ALA A CA 1
ATOM 614 C C . ALA A 1 81 ? -1.461 -6.745 12.412 1.00 98.00 81 ALA A C 1
ATOM 616 O O . ALA A 1 81 ? -2.382 -7.527 12.184 1.00 98.00 81 ALA A O 1
ATOM 617 N N . GLU A 1 82 ? -1.670 -5.529 12.922 1.00 98.56 82 GLU A N 1
ATOM 618 C CA . GLU A 1 82 ? -2.997 -5.030 13.300 1.00 98.56 82 GLU A CA 1
ATOM 619 C C . GLU A 1 82 ? -3.949 -4.920 12.099 1.00 98.56 82 GLU A C 1
ATOM 621 O O . GLU A 1 82 ? -5.117 -5.301 12.197 1.00 98.56 82 GLU A O 1
ATOM 626 N N . VAL A 1 83 ? -3.460 -4.470 10.934 1.00 98.56 83 VAL A N 1
ATOM 627 C CA . VAL A 1 83 ? -4.256 -4.434 9.692 1.00 98.56 83 VAL A CA 1
ATOM 628 C C . VAL A 1 83 ? -4.660 -5.841 9.240 1.00 98.56 83 VAL A C 1
ATOM 630 O O . VAL A 1 83 ? -5.782 -6.023 8.770 1.00 98.56 83 VAL A O 1
ATOM 633 N N . ALA A 1 84 ? -3.814 -6.860 9.419 1.00 98.31 84 ALA A N 1
ATOM 634 C CA . ALA A 1 84 ? -4.183 -8.242 9.091 1.00 98.31 84 ALA A CA 1
ATOM 635 C C . ALA A 1 84 ? -5.382 -8.751 9.924 1.00 98.31 84 ALA A C 1
ATOM 637 O O . ALA A 1 84 ? -6.133 -9.612 9.465 1.00 98.31 84 ALA A O 1
ATOM 638 N N . SER A 1 85 ? -5.600 -8.182 11.114 1.00 97.81 85 SER A N 1
ATOM 639 C CA . SER A 1 85 ? -6.732 -8.461 12.008 1.00 97.81 85 SER A CA 1
ATOM 640 C C . SER A 1 85 ? -7.680 -7.265 12.190 1.00 97.81 85 SER A C 1
ATOM 642 O O . SER A 1 85 ? -8.343 -7.152 13.223 1.00 97.81 85 SER A O 1
ATOM 644 N N . TRP A 1 86 ? -7.793 -6.382 11.187 1.00 98.31 86 TRP A N 1
ATOM 645 C CA . TRP A 1 86 ? -8.440 -5.063 11.305 1.00 98.31 86 TRP A CA 1
ATOM 646 C C . TRP A 1 86 ? -9.861 -5.067 11.897 1.00 98.31 86 TRP A C 1
ATOM 648 O O . TRP A 1 86 ? -10.280 -4.088 12.518 1.00 98.31 86 TRP A O 1
ATOM 658 N N . ARG A 1 87 ? -10.628 -6.154 11.722 1.00 97.75 87 ARG A N 1
ATOM 659 C CA . ARG A 1 87 ? -12.012 -6.270 12.222 1.00 97.75 87 ARG A CA 1
ATOM 660 C C . ARG A 1 87 ? -12.108 -6.175 13.741 1.00 97.75 87 ARG A C 1
ATOM 662 O O . ARG A 1 87 ? -13.107 -5.666 14.238 1.00 97.75 87 ARG A O 1
ATOM 669 N N . GLY A 1 88 ? -11.097 -6.687 14.439 1.00 97.25 88 GLY A N 1
ATOM 670 C CA . GLY A 1 88 ? -11.023 -6.719 15.898 1.00 97.25 88 GLY A CA 1
ATOM 671 C C . GLY A 1 88 ? -9.849 -5.928 16.466 1.00 97.25 88 GLY A C 1
ATOM 672 O O . GLY A 1 88 ? -9.547 -6.091 17.640 1.00 97.25 88 GLY A O 1
ATOM 673 N N . SER A 1 89 ? -9.163 -5.127 15.646 1.00 97.62 89 SER A N 1
ATOM 674 C CA . SER A 1 89 ? -8.060 -4.300 16.128 1.00 97.62 89 SER A CA 1
ATOM 675 C C . SER A 1 89 ? -8.590 -3.071 16.863 1.00 97.62 89 SER A C 1
ATOM 677 O O . SER A 1 89 ? -9.324 -2.268 16.283 1.00 97.62 89 SER A O 1
ATOM 679 N N . ASP A 1 90 ? -8.147 -2.903 18.107 1.00 96.75 90 ASP A N 1
ATOM 680 C CA . ASP A 1 90 ? -8.356 -1.689 18.906 1.00 96.75 90 ASP A CA 1
ATOM 681 C C . ASP A 1 90 ? -7.200 -0.679 18.747 1.00 96.75 90 ASP A C 1
ATOM 683 O O . ASP A 1 90 ? -7.267 0.439 19.257 1.00 96.75 90 ASP A O 1
ATOM 687 N N . ALA A 1 91 ? -6.125 -1.064 18.049 1.00 97.56 91 ALA A N 1
ATOM 688 C CA . ALA A 1 91 ? -4.940 -0.233 17.830 1.00 97.56 91 ALA A CA 1
ATOM 689 C C . ALA A 1 91 ? -5.037 0.634 16.562 1.00 97.56 91 ALA A C 1
ATOM 691 O O . ALA A 1 91 ? -4.348 1.652 16.447 1.00 97.56 91 ALA A O 1
ATOM 692 N N . LEU A 1 92 ? -5.876 0.234 15.603 1.00 98.44 92 LEU A N 1
ATOM 693 C CA . LEU A 1 92 ? -6.138 1.000 14.388 1.00 98.44 92 LEU A CA 1
ATOM 694 C C . LEU A 1 92 ? -7.154 2.114 14.638 1.00 98.44 92 LEU A C 1
ATOM 696 O O . LEU A 1 92 ? -8.157 1.938 15.332 1.00 98.44 92 LEU A O 1
ATOM 700 N N . SER A 1 93 ? -6.952 3.252 13.979 1.00 98.31 93 SER A N 1
ATOM 701 C CA . SER A 1 93 ? -7.976 4.292 13.922 1.00 98.31 93 SER A CA 1
ATOM 702 C C . SER A 1 93 ? -9.204 3.832 13.126 1.00 98.31 93 SER A C 1
ATOM 704 O O . SER A 1 93 ? -9.145 2.918 12.297 1.00 98.31 93 SER A O 1
ATOM 706 N N . GLU A 1 94 ? -10.329 4.524 13.314 1.00 98.38 94 GLU A N 1
ATOM 707 C CA . GLU A 1 94 ? -11.553 4.269 12.547 1.00 98.38 94 GLU A CA 1
ATOM 708 C C . GLU A 1 94 ? -11.324 4.381 11.030 1.00 98.38 94 GLU A C 1
ATOM 710 O O . GLU A 1 94 ? -11.804 3.545 10.267 1.00 98.38 94 GLU A O 1
ATOM 715 N N . ARG A 1 95 ? -10.531 5.367 10.587 1.00 98.38 95 ARG A N 1
ATOM 716 C CA . ARG A 1 95 ? -10.219 5.575 9.164 1.00 98.38 95 ARG A CA 1
ATOM 717 C C . ARG A 1 95 ? -9.320 4.479 8.593 1.00 98.38 95 ARG A C 1
ATOM 719 O O . ARG A 1 95 ? -9.522 4.068 7.454 1.00 98.38 95 ARG A O 1
ATOM 726 N N . GLU A 1 96 ? -8.369 3.972 9.374 1.00 98.69 96 GLU A N 1
ATOM 727 C CA . GLU A 1 96 ? -7.515 2.844 8.971 1.00 98.69 96 GLU A CA 1
ATOM 728 C C . GLU A 1 96 ? -8.323 1.552 8.832 1.00 98.69 96 GLU A C 1
ATOM 730 O O . GLU A 1 96 ? -8.192 0.850 7.828 1.00 98.69 96 GLU A O 1
ATOM 735 N N . ARG A 1 97 ? -9.220 1.274 9.788 1.00 98.62 97 ARG A N 1
ATOM 736 C CA . ARG A 1 97 ? -10.151 0.140 9.699 1.00 98.62 97 ARG A CA 1
ATOM 737 C C . ARG A 1 97 ? -11.089 0.267 8.504 1.00 98.62 97 ARG A C 1
ATOM 739 O O . ARG A 1 97 ? -11.276 -0.708 7.786 1.00 98.62 97 ARG A O 1
ATOM 746 N N . LEU A 1 98 ? -11.625 1.463 8.250 1.00 98.62 98 LEU A N 1
ATOM 747 C CA . LEU A 1 98 ? -12.474 1.727 7.086 1.00 98.62 98 LEU A CA 1
ATOM 748 C C . LEU A 1 98 ? -11.723 1.501 5.766 1.00 98.62 98 LEU A C 1
ATOM 750 O O . LEU A 1 98 ? -12.287 0.948 4.825 1.00 98.62 98 LEU A O 1
ATOM 754 N N . ALA A 1 99 ? -10.453 1.904 5.684 1.00 98.69 99 ALA A N 1
ATOM 755 C CA . ALA A 1 99 ? -9.628 1.683 4.501 1.00 98.69 99 ALA A CA 1
ATOM 756 C C . ALA A 1 99 ? -9.365 0.185 4.250 1.00 98.69 99 ALA A C 1
ATOM 758 O O . ALA A 1 99 ? -9.452 -0.266 3.105 1.00 98.69 99 ALA A O 1
ATOM 759 N N . ALA A 1 100 ? -9.102 -0.591 5.307 1.00 98.81 100 ALA A N 1
ATOM 760 C CA . ALA A 1 100 ? -8.980 -2.047 5.225 1.00 98.81 100 ALA A CA 1
ATOM 761 C C . ALA A 1 100 ? -10.309 -2.715 4.818 1.00 98.81 100 ALA A C 1
ATOM 763 O O . ALA A 1 100 ? -10.334 -3.539 3.905 1.00 98.81 100 ALA A O 1
ATOM 764 N N . GLU A 1 101 ? -11.432 -2.306 5.414 1.00 98.75 101 GLU A N 1
ATOM 765 C CA . GLU A 1 101 ? -12.766 -2.805 5.054 1.00 98.75 101 GLU A CA 1
ATOM 766 C C . GLU A 1 101 ? -13.117 -2.521 3.589 1.00 98.75 101 GLU A C 1
ATOM 768 O O . GLU A 1 101 ? -13.611 -3.401 2.880 1.00 98.75 101 GLU A O 1
ATOM 773 N N . PHE A 1 102 ? -12.854 -1.298 3.122 1.00 98.62 102 PHE A N 1
ATOM 774 C CA . PHE A 1 102 ? -13.068 -0.923 1.728 1.00 98.62 102 PHE A CA 1
ATOM 775 C C . PHE A 1 102 ? -12.247 -1.810 0.788 1.00 98.62 102 PHE A C 1
ATOM 777 O O . PHE A 1 102 ? -12.785 -2.324 -0.190 1.00 98.62 102 PHE A O 1
ATOM 784 N N . ALA A 1 103 ? -10.963 -2.013 1.095 1.00 98.69 103 ALA A N 1
ATOM 785 C CA . ALA A 1 103 ? -10.074 -2.855 0.305 1.00 98.69 103 ALA A CA 1
ATOM 786 C C . ALA A 1 103 ? -10.558 -4.308 0.220 1.00 98.69 103 ALA A C 1
ATOM 788 O O . ALA A 1 103 ? -10.522 -4.897 -0.858 1.00 98.69 103 ALA A O 1
ATOM 789 N N . GLU A 1 104 ? -11.042 -4.870 1.328 1.00 98.62 104 GLU A N 1
ATOM 790 C CA . GLU A 1 104 ? -11.596 -6.223 1.345 1.00 98.62 104 GLU A CA 1
ATOM 791 C C . GLU A 1 104 ? -12.839 -6.344 0.458 1.00 98.62 104 GLU A C 1
ATOM 793 O O . GLU A 1 104 ? -12.891 -7.219 -0.402 1.00 98.62 104 GLU A O 1
ATOM 798 N N . ARG A 1 105 ? -13.805 -5.428 0.601 1.00 98.50 105 ARG A N 1
ATOM 799 C CA . ARG A 1 105 ? -15.038 -5.418 -0.210 1.00 98.50 105 ARG A CA 1
ATOM 800 C C . ARG A 1 105 ? -14.809 -5.086 -1.681 1.00 98.50 105 ARG A C 1
ATOM 802 O O . ARG A 1 105 ? -15.666 -5.356 -2.511 1.00 98.50 105 A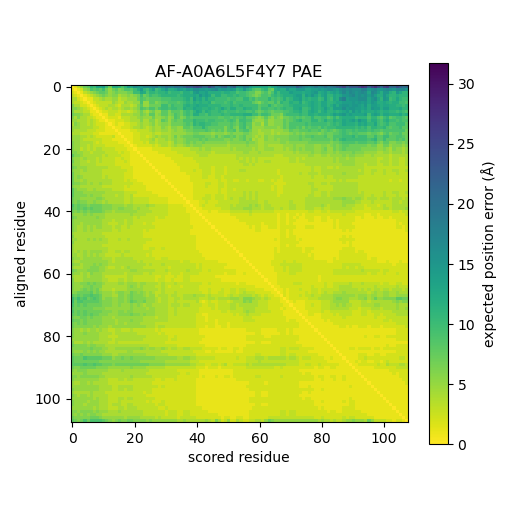RG A O 1
ATOM 809 N N . PHE A 1 106 ? -13.709 -4.414 -1.996 1.00 98.25 106 PHE A N 1
ATOM 810 C CA . PHE A 1 106 ? -13.327 -4.135 -3.374 1.00 98.25 106 PHE A CA 1
ATOM 811 C C . PHE A 1 106 ? -12.720 -5.369 -4.055 1.00 98.25 106 PHE A C 1
ATOM 813 O O . PHE A 1 106 ? -12.860 -5.526 -5.266 1.00 98.25 106 PHE A O 1
ATOM 820 N N . ALA A 1 107 ? -12.024 -6.218 -3.294 1.00 97.56 107 ALA A N 1
ATOM 821 C CA . ALA A 1 107 ? -11.280 -7.357 -3.822 1.00 97.56 107 ALA A CA 1
ATOM 822 C C . ALA A 1 107 ? -12.074 -8.679 -3.854 1.00 97.56 107 ALA A C 1
ATOM 824 O O . ALA A 1 107 ? -11.719 -9.556 -4.644 1.00 97.56 107 ALA A O 1
ATOM 825 N N . LEU A 1 108 ? -13.110 -8.827 -3.017 1.00 96.00 108 LEU A N 1
ATOM 826 C CA . LEU A 1 108 ? -13.966 -10.020 -2.894 1.00 96.00 108 LEU A CA 1
ATOM 827 C C . LEU A 1 108 ? -15.406 -9.731 -3.330 1.00 96.00 108 LEU A C 1
ATOM 829 O O . LEU A 1 108 ? -15.973 -10.587 -4.046 1.00 96.00 108 LEU A O 1
#

Foldseek 3Di:
DDPDDFDDPPPDDVQRVCVVPVVSSVVVVVVCCVPPVPDPDDQLLQCLLQLLLCVLVVPPVSVVDADPCCVVSVVDPVSSVCSVVLVPRPPDDPSSSVSSVVSNVVND

Secondary structure (DSSP, 8-state):
--SS-----SS-HHHHHHTTSHHHHHHHHHHHHHHHHS--S-HHHHHHHHHHHHHHTT-HHHHH---TTTTTTT--HHHHHHHHTGGG-SSS-HHHHHHHHHHHHHH-

Solvent-accessible surface area (backbone atoms only — not comparable to full-atom values): 6374 Å² total; per-residue (Å²): 133,78,97,67,93,72,74,83,74,86,71,48,75,76,51,34,57,33,59,78,41,56,73,58,36,52,51,53,51,53,51,50,44,57,54,67,75,64,50,88,65,57,66,47,36,49,47,24,20,52,50,38,41,20,59,76,66,68,33,65,70,56,63,72,55,75,61,96,61,21,64,87,61,64,45,39,73,67,47,55,54,41,49,77,44,38,93,78,39,86,84,56,52,74,64,30,37,49,29,25,51,49,28,46,68,72,76,108

Mean predicted aligned error: 3.81 Å

Radius of gyration: 15.39 Å; Cα contacts (8 Å, |Δi|>4): 95; chains: 1; bounding box: 36×31×42 Å

Nearest PDB structures (foldseek):
  6ohj-assembly1_B  TM=8.279E-01  e=5.548E-01  Marinomonas mediterranea MMB-1
  6ohi-assembly1_B  TM=7.854E-01  e=5.548E-01  Marinomonas mediterranea MMB-1
  6k40-assembly3_C  TM=6.962E-01  e=4.977E-01  Deinococcus radiodurans R1 = ATCC 1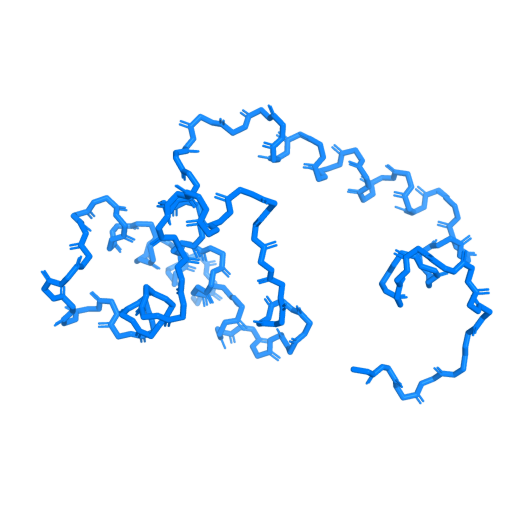3939 = DSM 20539
  2prr-assembly1_E  TM=7.411E-01  e=3.711E+00  Cupriavidus pinatubonensis JMP134
  2cwq-assembly1_A  TM=6.177E-01  e=3.711E+00  Thermus thermophilus HB8

Sequence (108 aa):
MARIEFPERGMGEHVDWALLRPKMAAGMGALSEAVYGHSQLPVREREAARWTIALINDCAVCQGTRARDGEASGADEGFYAEVASWRGSDALSERERLAAEFAERFAL

pLDDT: mean 92.82, std 7.08, range [61.5, 98.81]